Protein AF-0000000074503078 (afdb_homodimer)

Radius of gyration: 19.52 Å; Cα contacts (8 Å, |Δi|>4): 270; chains: 2; bounding box: 36×60×48 Å

InterPro domains:
  IPR002347 Short-chain dehydrogenase/reductase SDR [PF13561] (37-86)
  IPR036291 NAD(P)-binding domain superfamily [SSF51735] (2-89)

Sequence (182 aa):
QALDTYGAIDILVSNAAVNPVLGGTLEAEEEVWDKLWEDEERRQAVMSSMGIDRLGTPSDVASVVTFLCSPAASYVVGETVVVAGGAPSRLQALDTYGAIDILVSNAAVNPVLGGTLEAEEEVWDKLWEDEERRQAVMSSMGIDRLGTPSDVASVVTFLCSPAASYVVGETVVVAGGAPSRL

Solvent-accessible surface area (backbone atoms only — not comparable to full-atom values): 9639 Å² total; per-residue (Å²): 118,66,66,63,47,49,50,46,44,51,51,10,62,41,26,42,69,45,26,49,72,43,69,45,68,45,60,58,73,59,65,67,51,48,66,48,50,73,38,59,69,56,34,51,50,52,31,54,72,49,44,25,90,58,75,34,48,72,63,47,49,48,40,48,51,52,46,39,35,32,79,56,24,65,37,41,35,67,39,70,47,56,36,27,32,39,25,83,62,90,120,115,66,66,62,48,49,52,45,45,51,50,13,61,41,26,42,69,45,26,48,72,44,70,46,67,46,59,57,71,60,66,66,51,46,65,47,52,72,37,60,66,57,32,51,50,52,31,55,72,49,43,24,88,58,74,35,46,73,63,47,49,48,41,47,51,52,44,37,34,31,80,58,25,66,37,42,35,66,39,71,46,56,38,27,33,39,25,83,64,88,121

Structure (mmCIF, N/CA/C/O backbone):
data_AF-0000000074503078-model_v1
#
loop_
_entity.id
_entity.type
_entity.pdbx_description
1 polymer 'SDR family oxidoreductase'
#
loop_
_atom_site.group_PDB
_atom_site.id
_atom_site.type_symbol
_atom_site.label_atom_id
_atom_site.label_alt_id
_atom_site.label_comp_id
_atom_site.label_asym_id
_atom_site.label_entity_id
_atom_site.label_seq_id
_atom_site.pdbx_PDB_ins_code
_atom_site.Cartn_x
_atom_site.Cartn_y
_atom_site.Cartn_z
_atom_site.occupancy
_atom_site.B_iso_or_equiv
_atom_site.auth_seq_id
_atom_site.auth_comp_id
_atom_site.auth_asym_id
_atom_site.auth_atom_id
_atom_site.pdbx_PDB_model_num
ATOM 1 N N . GLN A 1 1 ? -19.344 -20.641 -4.723 1 29.11 1 GLN A N 1
ATOM 2 C CA . GLN A 1 1 ? -19.5 -19.219 -4.406 1 29.11 1 GLN A CA 1
ATOM 3 C C . GLN A 1 1 ? -18.984 -18.906 -3.006 1 29.11 1 GLN A C 1
ATOM 5 O O . GLN A 1 1 ? -18.406 -17.844 -2.773 1 29.11 1 GLN A O 1
ATOM 10 N N . ALA A 1 2 ? -19.359 -19.625 -2.098 1 37.34 2 ALA A N 1
ATOM 11 C CA . ALA A 1 2 ? -19.094 -19.531 -0.665 1 37.34 2 ALA A CA 1
ATOM 12 C C . ALA A 1 2 ? -17.625 -19.781 -0.358 1 37.34 2 ALA A C 1
ATOM 14 O O . ALA A 1 2 ? -17.047 -19.156 0.531 1 37.34 2 ALA A O 1
ATOM 15 N N . LEU A 1 3 ? -17.094 -20.906 -0.843 1 37.84 3 LEU A N 1
ATOM 16 C CA . LEU A 1 3 ? -15.734 -21.359 -0.612 1 37.84 3 LEU A CA 1
ATOM 17 C C . LEU A 1 3 ? -14.719 -20.344 -1.124 1 37.84 3 LEU A C 1
ATOM 19 O O . LEU A 1 3 ? -13.68 -20.141 -0.503 1 37.84 3 LEU A O 1
ATOM 23 N N . ASP A 1 4 ? -15 -19.75 -2.258 1 38.06 4 ASP A N 1
ATOM 24 C CA . ASP A 1 4 ? -14.211 -18.734 -2.926 1 38.06 4 ASP A CA 1
ATOM 25 C C . ASP A 1 4 ? -14.125 -17.469 -2.074 1 38.06 4 ASP A C 1
ATOM 27 O O . ASP A 1 4 ? -13.094 -16.797 -2.055 1 38.06 4 ASP A O 1
ATOM 31 N N . THR A 1 5 ? -15.125 -17.266 -1.338 1 41.53 5 THR A N 1
ATOM 32 C CA . THR A 1 5 ? -15.211 -16.156 -0.407 1 41.53 5 THR A CA 1
ATOM 33 C C . THR A 1 5 ? -14.32 -16.391 0.811 1 41.53 5 THR A C 1
ATOM 35 O O . THR A 1 5 ? -13.625 -15.477 1.271 1 41.53 5 THR A O 1
ATOM 38 N N . TYR A 1 6 ? -14.484 -17.609 1.396 1 41.62 6 TYR A N 1
ATOM 39 C CA . TYR A 1 6 ? -13.68 -17.938 2.572 1 41.62 6 TYR A CA 1
ATOM 40 C C . TYR A 1 6 ? -12.195 -17.906 2.25 1 41.62 6 TYR A C 1
ATOM 42 O O . TYR A 1 6 ? -11.391 -17.438 3.059 1 41.62 6 TYR A O 1
ATOM 50 N N . GLY A 1 7 ? -11.805 -18.469 1.226 1 41.16 7 GLY A N 1
ATOM 51 C CA . GLY A 1 7 ? -10.414 -18.453 0.79 1 41.16 7 GLY A CA 1
ATOM 52 C C . GLY A 1 7 ? -9.898 -17.047 0.529 1 41.16 7 GLY A C 1
ATOM 53 O O . GLY A 1 7 ? -8.742 -16.75 0.838 1 41.16 7 GLY A O 1
ATOM 54 N N . ALA A 1 8 ? -10.719 -16.406 -0.099 1 42.19 8 ALA A N 1
ATOM 55 C CA . ALA A 1 8 ? -10.414 -14.984 -0.3 1 42.19 8 ALA A CA 1
ATOM 56 C C . ALA A 1 8 ? -10.242 -14.266 1.035 1 42.19 8 ALA A C 1
ATOM 58 O O . ALA A 1 8 ? -9.312 -13.469 1.202 1 42.19 8 ALA A O 1
ATOM 59 N N . ILE A 1 9 ? -11.195 -14.461 1.934 1 43.69 9 ILE A N 1
ATOM 60 C CA . ILE A 1 9 ? -11.109 -13.836 3.248 1 43.69 9 ILE A CA 1
ATOM 61 C C . ILE A 1 9 ? -9.836 -14.297 3.953 1 43.69 9 ILE A C 1
ATOM 63 O O . ILE A 1 9 ? -9.141 -13.492 4.59 1 43.69 9 ILE A O 1
ATOM 67 N N . ASP A 1 10 ? -9.641 -15.641 3.918 1 44.38 10 ASP A N 1
ATOM 68 C CA . ASP A 1 10 ? -8.445 -16.156 4.57 1 44.38 10 ASP A CA 1
ATOM 69 C C . ASP A 1 10 ? -7.184 -15.57 3.957 1 44.38 10 ASP A C 1
ATOM 71 O O . ASP A 1 10 ? -6.219 -15.273 4.668 1 44.38 10 ASP A O 1
ATOM 75 N N . ILE A 1 11 ? -7.211 -15.508 2.67 1 45.81 11 ILE A N 1
ATOM 76 C CA . ILE A 1 11 ? -6.07 -14.93 1.966 1 45.81 11 ILE A CA 1
ATOM 77 C C . ILE A 1 11 ? -5.949 -13.445 2.316 1 45.81 11 ILE A C 1
ATOM 79 O O . ILE A 1 11 ? -4.84 -12.93 2.469 1 45.81 11 ILE A O 1
ATOM 83 N N . LEU A 1 12 ? -7.215 -12.719 2.49 1 49.5 12 LEU A N 1
ATOM 84 C CA . LEU A 1 12 ? -7.246 -11.312 2.869 1 49.5 12 LEU A CA 1
ATOM 85 C C . LEU A 1 12 ? -6.695 -11.117 4.277 1 49.5 12 LEU A C 1
ATOM 87 O O . LEU A 1 12 ? -5.93 -10.188 4.527 1 49.5 12 LEU A O 1
ATOM 91 N N . VAL A 1 13 ? -7.375 -11.891 5.27 1 54.5 13 VAL A N 1
ATOM 92 C CA . VAL A 1 13 ? -6.895 -11.82 6.648 1 54.5 13 VAL A CA 1
ATOM 93 C C . VAL A 1 13 ? -5.402 -12.133 6.688 1 54.5 13 VAL A C 1
ATOM 95 O O . VAL A 1 13 ? -4.645 -11.469 7.402 1 54.5 13 VAL A O 1
ATOM 98 N N . SER A 1 14 ? -5.059 -12.898 5.648 1 61.88 14 SER A N 1
ATOM 99 C CA . SER A 1 14 ? -3.668 -13.336 5.586 1 61.88 14 SER A CA 1
ATOM 100 C C . SER A 1 14 ? -2.775 -12.266 4.973 1 61.88 14 SER A C 1
ATOM 102 O O . SER A 1 14 ? -1.641 -12.07 5.41 1 61.88 14 SER A O 1
ATOM 104 N N . ASN A 1 15 ? -3.43 -11.508 4.07 1 69.5 15 ASN A N 1
ATOM 105 C CA . ASN A 1 15 ? -2.572 -10.5 3.463 1 69.5 15 ASN A CA 1
ATOM 106 C C . ASN A 1 15 ? -2.213 -9.398 4.453 1 69.5 15 ASN A C 1
ATOM 108 O O . ASN A 1 15 ? -1.064 -8.953 4.504 1 69.5 15 ASN A O 1
ATOM 112 N N . ALA A 1 16 ? -3.211 -9.117 5.316 1 69.62 16 ALA A N 1
ATOM 113 C CA . ALA A 1 16 ? -2.93 -8.117 6.348 1 69.62 16 ALA A CA 1
ATOM 114 C C . ALA A 1 16 ? -1.887 -8.633 7.34 1 69.62 16 ALA A C 1
ATOM 116 O O . ALA A 1 16 ? -1.116 -7.855 7.902 1 69.62 16 ALA A O 1
ATOM 117 N N . ALA A 1 17 ? -1.924 -9.945 7.52 1 70.12 17 ALA A N 1
ATOM 118 C CA . ALA A 1 17 ? -0.946 -10.523 8.438 1 70.12 17 ALA A CA 1
ATOM 119 C C . ALA A 1 17 ? 0.458 -10.484 7.84 1 70.12 17 ALA A C 1
ATOM 121 O O . ALA A 1 17 ? 1.445 -10.367 8.57 1 70.12 17 ALA A O 1
ATOM 122 N N . VAL A 1 18 ? 0.519 -10.461 6.531 1 83.62 18 VAL A N 1
ATOM 123 C CA . VAL A 1 18 ? 1.84 -10.539 5.914 1 83.62 18 VAL A CA 1
ATOM 124 C C . VAL A 1 18 ? 2.262 -9.148 5.434 1 83.62 18 VAL A C 1
ATOM 126 O O . VAL A 1 18 ? 3.408 -8.953 5.023 1 83.62 18 VAL A O 1
ATOM 129 N N . ASN A 1 19 ? 1.371 -8.219 5.441 1 89.88 19 ASN A N 1
ATOM 130 C CA . ASN A 1 19 ? 1.668 -6.836 5.09 1 89.88 19 ASN A CA 1
ATOM 131 C C . ASN A 1 19 ? 1.404 -5.895 6.262 1 89.88 19 ASN A C 1
ATOM 133 O O . ASN A 1 19 ? 0.325 -5.309 6.359 1 89.88 19 ASN A O 1
ATOM 137 N N . PRO A 1 20 ? 2.379 -5.699 7.164 1 86.69 20 PRO A N 1
ATOM 138 C CA . PRO A 1 20 ? 2.168 -4.789 8.297 1 86.69 20 PRO A CA 1
ATOM 139 C C . PRO A 1 20 ? 1.896 -3.354 7.852 1 86.69 20 PRO A C 1
ATOM 141 O O . PRO A 1 20 ? 2.475 -2.887 6.867 1 86.69 20 PRO A O 1
ATOM 144 N N . VAL A 1 21 ? 0.938 -2.729 8.508 1 88.56 21 VAL A N 1
ATOM 145 C CA . VAL A 1 21 ? 0.636 -1.314 8.305 1 88.56 21 VAL A CA 1
ATOM 146 C C . VAL A 1 21 ? 1.074 -0.515 9.531 1 88.56 21 VAL A C 1
ATOM 148 O O . VAL A 1 21 ? 0.662 -0.812 10.656 1 88.56 21 VAL A O 1
ATOM 151 N N . LEU A 1 22 ? 1.941 0.425 9.312 1 85.5 22 LEU A N 1
ATOM 152 C CA . LEU A 1 22 ? 2.412 1.284 10.391 1 85.5 22 LEU A CA 1
ATOM 153 C C . LEU A 1 22 ? 1.727 2.646 10.344 1 85.5 22 LEU A C 1
ATOM 155 O O . LEU A 1 22 ? 1.754 3.322 9.312 1 85.5 22 LEU A O 1
ATOM 159 N N . GLY A 1 23 ? 1.119 2.947 11.359 1 86.62 23 GLY A N 1
ATOM 160 C CA . GLY A 1 23 ? 0.495 4.254 11.484 1 86.62 23 GLY A CA 1
ATOM 161 C C . GLY A 1 23 ? 1.43 5.309 12.047 1 86.62 23 GLY A C 1
ATOM 162 O O . GLY A 1 23 ? 2.266 5.016 12.898 1 86.62 23 GLY A O 1
ATOM 163 N N . GLY A 1 24 ? 1.47 6.406 11.43 1 77.44 24 GLY A N 1
ATOM 164 C CA . GLY A 1 24 ? 2.242 7.523 11.953 1 77.44 24 GLY A CA 1
ATOM 165 C C . GLY A 1 24 ? 1.481 8.359 12.961 1 77.44 24 GLY A C 1
ATOM 166 O O . GLY A 1 24 ? 0.828 7.812 13.859 1 77.44 24 GLY A O 1
ATOM 167 N N . THR A 1 25 ? 1.753 9.766 12.859 1 68.56 25 THR A N 1
ATOM 168 C CA . THR A 1 25 ? 1.136 10.719 13.781 1 68.56 25 THR A CA 1
ATOM 169 C C . THR A 1 25 ? -0.374 10.773 13.562 1 68.56 25 THR A C 1
ATOM 171 O O . THR A 1 25 ? -0.839 11.297 12.547 1 68.56 25 THR A O 1
ATOM 174 N N . LEU A 1 26 ? -0.985 9.984 14.312 1 69.31 26 LEU A N 1
ATOM 175 C CA . LEU A 1 26 ? -2.441 9.977 14.234 1 69.31 26 LEU A CA 1
ATOM 176 C C . LEU A 1 26 ? -3.045 10.938 15.25 1 69.31 26 LEU A C 1
ATOM 178 O O . LEU A 1 26 ? -2.443 11.203 16.297 1 69.31 26 LEU A O 1
ATOM 182 N N . GLU A 1 27 ? -4.023 11.664 14.734 1 64.56 27 GLU A N 1
ATOM 183 C CA . GLU A 1 27 ? -4.742 12.539 15.656 1 64.56 27 GLU A CA 1
ATOM 184 C C . GLU A 1 27 ? -4.98 11.852 17 1 64.56 27 GLU A C 1
ATOM 186 O O . GLU A 1 27 ? -5.645 10.812 17.062 1 64.56 27 GLU A O 1
ATOM 191 N N . ALA A 1 28 ? -3.953 11.422 17.562 1 55.75 28 ALA A N 1
ATOM 192 C CA . ALA A 1 28 ? -4.379 11.047 18.906 1 55.75 28 ALA A CA 1
ATOM 193 C C . ALA A 1 28 ? -5.379 12.047 19.469 1 55.75 28 ALA A C 1
ATOM 195 O O . ALA A 1 28 ? -5.699 13.047 18.828 1 55.75 28 ALA A O 1
ATOM 196 N N . GLU A 1 29 ? -5.211 12.266 21.078 1 48.53 29 GLU A N 1
ATOM 197 C CA . GLU A 1 29 ? -6.117 12.969 21.969 1 48.53 29 GLU A CA 1
ATOM 198 C C . GLU A 1 29 ? -6.219 14.445 21.625 1 48.53 29 GLU A C 1
ATOM 200 O O . GLU A 1 29 ? -5.207 15.156 21.594 1 48.53 29 GLU A O 1
ATOM 205 N N . GLU A 1 30 ? -7.113 14.82 20.734 1 51.34 30 GLU A N 1
ATOM 206 C CA . GLU A 1 30 ? -7.637 16.141 20.438 1 51.34 30 GLU A CA 1
ATOM 207 C C . GLU A 1 30 ? -7.164 17.172 21.469 1 51.34 30 GLU A C 1
ATOM 209 O O . GLU A 1 30 ? -6.867 18.312 21.125 1 51.34 30 GLU A O 1
ATOM 214 N N . GLU A 1 31 ? -7.094 16.672 22.562 1 54.59 31 GLU A N 1
ATOM 215 C CA . GLU A 1 31 ? -6.949 17.656 23.625 1 54.59 31 GLU A CA 1
ATOM 216 C C . GLU A 1 31 ? -5.586 18.344 23.562 1 54.59 31 GLU A C 1
ATOM 218 O O . GLU A 1 31 ? -5.477 19.547 23.781 1 54.59 31 GLU A O 1
ATOM 223 N N . VAL A 1 32 ? -4.66 17.609 23.375 1 52.72 32 VAL A N 1
ATOM 224 C CA . VAL A 1 32 ? -3.34 18.219 23.484 1 52.72 32 VAL A CA 1
ATOM 225 C C . VAL A 1 32 ? -3.092 19.125 22.281 1 52.72 32 VAL A C 1
ATOM 227 O O . VAL A 1 32 ? -2.523 20.219 22.422 1 52.72 32 VAL A O 1
ATOM 230 N N . TRP A 1 33 ? -3.555 18.75 21.141 1 57.06 33 TRP A N 1
ATOM 231 C CA . TRP A 1 33 ? -3.344 19.5 19.906 1 57.06 33 TRP A CA 1
ATOM 232 C C . TRP A 1 33 ? -4.215 20.75 19.891 1 57.06 33 TRP A C 1
ATOM 234 O O . TRP A 1 33 ? -3.857 21.75 19.25 1 57.06 33 TRP A O 1
ATOM 244 N N . ASP A 1 34 ? -5.219 20.625 20.641 1 57.66 34 ASP A N 1
ATOM 245 C CA . ASP A 1 34 ? -6.121 21.766 20.75 1 57.66 34 ASP A CA 1
ATOM 246 C C . ASP A 1 34 ? -5.355 23.031 21.141 1 57.66 34 ASP A C 1
ATOM 248 O O . ASP A 1 34 ? -5.625 24.109 20.609 1 57.66 34 ASP A O 1
ATOM 252 N N . LYS A 1 35 ? -4.559 22.922 22.109 1 58.97 35 LYS A N 1
ATOM 253 C CA . LYS A 1 35 ? -3.842 24.125 22.531 1 58.97 35 LYS A CA 1
ATOM 254 C C . LYS A 1 35 ? -2.893 24.594 21.438 1 58.97 35 LYS A C 1
ATOM 256 O O . LYS A 1 35 ? -2.752 25.812 21.203 1 58.97 35 LYS A O 1
ATOM 261 N N . LEU A 1 36 ? -2.27 23.672 20.812 1 59.06 36 LEU A N 1
ATOM 262 C CA . LEU A 1 36 ? -1.318 24.016 19.75 1 59.06 36 LEU A CA 1
ATOM 263 C C . LEU A 1 36 ? -2.033 24.609 18.547 1 59.06 36 LEU A C 1
ATOM 265 O O . LEU A 1 36 ? -1.464 25.422 17.828 1 5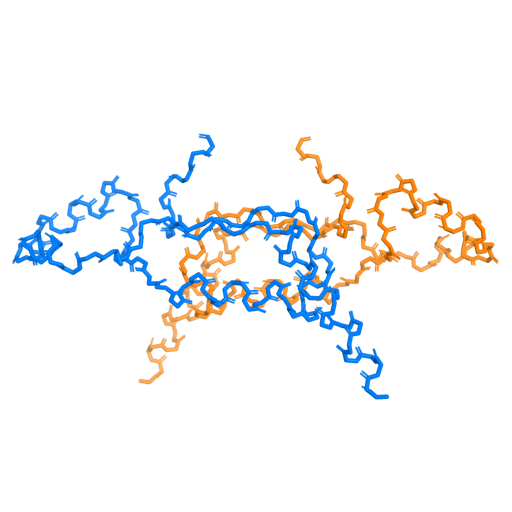9.06 36 LEU A O 1
ATOM 269 N N . TRP A 1 37 ? -3.389 24.188 18.531 1 60.94 37 TRP A N 1
ATOM 270 C CA . TRP A 1 37 ? -4.152 24.516 17.328 1 60.94 37 TRP A CA 1
ATOM 271 C C . TRP A 1 37 ? -4.742 25.922 17.422 1 60.94 37 TRP A C 1
ATOM 273 O O . TRP A 1 37 ? -5.23 26.469 16.422 1 60.94 37 TRP A O 1
ATOM 283 N N . GLU A 1 38 ? -4.73 26.406 18.656 1 66.88 38 GLU A N 1
ATOM 284 C CA . GLU A 1 38 ? -5.312 27.734 18.75 1 66.88 38 GLU A CA 1
ATOM 285 C C . GLU A 1 38 ? -4.48 28.766 17.984 1 66.88 38 GLU A C 1
ATOM 287 O O . GLU A 1 38 ? -5.02 29.734 17.438 1 66.88 38 GLU A O 1
ATOM 292 N N . ASP A 1 39 ? -3.232 28.406 17.844 1 77.5 39 ASP A N 1
ATOM 293 C CA . ASP A 1 39 ? -2.373 29.281 17.062 1 77.5 39 ASP A CA 1
ATOM 294 C C . ASP A 1 39 ? -2.031 28.672 15.711 1 77.5 39 ASP A C 1
ATOM 296 O O . ASP A 1 39 ? -1.204 27.75 15.633 1 77.5 39 ASP A O 1
ATOM 300 N N . GLU A 1 40 ? -2.713 29.125 14.648 1 78.94 40 GLU A N 1
ATOM 301 C CA . GLU A 1 40 ? -2.562 28.578 13.297 1 78.94 40 GLU A CA 1
ATOM 302 C C . GLU A 1 40 ? -1.1 28.578 12.867 1 78.94 40 GLU A C 1
ATOM 304 O O . GLU A 1 40 ? -0.64 27.625 12.227 1 78.94 40 GLU A O 1
ATOM 309 N N . GLU A 1 41 ? -0.471 29.672 13.164 1 80.38 41 GLU A N 1
ATOM 310 C CA . GLU A 1 41 ? 0.936 29.781 12.789 1 80.38 41 GLU A CA 1
ATOM 311 C C . GLU A 1 41 ? 1.767 28.688 13.445 1 80.38 41 GLU A C 1
ATOM 313 O O . GLU A 1 41 ? 2.631 28.078 12.805 1 80.38 41 GLU A O 1
ATOM 318 N N . ARG A 1 42 ? 1.549 28.562 14.734 1 78.56 42 ARG A N 1
ATOM 319 C CA . ARG A 1 42 ? 2.268 27.531 15.469 1 78.56 42 ARG A CA 1
ATOM 320 C C . ARG A 1 42 ? 1.907 26.141 14.945 1 78.56 42 ARG A C 1
ATOM 322 O O . ARG A 1 42 ? 2.775 25.266 14.828 1 78.56 42 ARG A O 1
ATOM 329 N N . ARG A 1 43 ? 0.675 26.031 14.617 1 80.25 43 ARG A N 1
ATOM 330 C CA . ARG A 1 43 ? 0.204 24.75 14.078 1 80.25 43 ARG A CA 1
ATOM 331 C C . ARG A 1 43 ? 0.918 24.422 12.773 1 80.25 43 ARG A C 1
ATOM 333 O O . ARG A 1 43 ? 1.413 23.297 12.602 1 80.25 43 ARG A O 1
ATOM 340 N N . GLN A 1 44 ? 0.917 25.328 11.93 1 82.19 44 GLN A N 1
ATOM 341 C CA . GLN A 1 44 ? 1.552 25.109 10.641 1 82.19 44 GLN A CA 1
ATOM 342 C C . GLN A 1 44 ? 3.039 24.812 10.797 1 82.19 44 GLN A C 1
ATOM 344 O O . GLN A 1 44 ? 3.584 23.969 10.086 1 82.19 44 GLN A O 1
ATOM 349 N N . ALA A 1 45 ? 3.607 25.547 11.703 1 83.06 45 ALA A N 1
ATOM 350 C CA . ALA A 1 45 ? 5.035 25.359 11.938 1 83.06 45 ALA A CA 1
ATOM 351 C C . ALA A 1 45 ? 5.316 23.953 12.453 1 83.06 45 ALA A C 1
ATOM 353 O O . ALA A 1 45 ? 6.266 23.297 12.016 1 83.06 45 ALA A O 1
ATOM 354 N N . VAL A 1 46 ? 4.555 23.531 13.367 1 80.88 46 VAL A N 1
ATOM 355 C CA . VAL A 1 46 ? 4.727 22.219 13.969 1 80.88 46 VAL A CA 1
ATOM 356 C C . VAL A 1 46 ? 4.484 21.125 12.922 1 80.88 46 VAL A C 1
ATOM 358 O O . VAL A 1 46 ? 5.273 20.188 12.797 1 80.88 46 VAL A O 1
ATOM 361 N N . MET A 1 47 ? 3.439 21.266 12.195 1 82.5 47 MET A N 1
ATOM 362 C CA . MET A 1 47 ? 3.107 20.297 11.164 1 82.5 47 MET A CA 1
ATOM 363 C C . MET A 1 47 ? 4.203 20.234 10.102 1 82.5 47 MET A C 1
ATOM 365 O O . MET A 1 47 ? 4.566 19.141 9.648 1 82.5 47 MET A O 1
ATOM 369 N N . SER A 1 48 ? 4.641 21.406 9.781 1 84.69 48 SER A N 1
ATOM 370 C CA . SER A 1 48 ? 5.723 21.453 8.797 1 84.69 48 SER A CA 1
ATOM 371 C C . SER A 1 48 ? 6.973 20.75 9.312 1 84.69 48 SER A C 1
ATOM 373 O O . SER A 1 48 ? 7.66 20.062 8.555 1 84.69 48 SER A O 1
ATOM 375 N N . SER A 1 49 ? 7.211 21 10.492 1 84.94 49 SER A N 1
ATOM 376 C CA . SER A 1 49 ? 8.383 20.344 11.078 1 84.94 49 SER A CA 1
ATOM 377 C C . SER A 1 49 ? 8.227 18.828 11.117 1 84.94 49 SER A C 1
ATOM 379 O O . SER A 1 49 ? 9.211 18.094 11.078 1 84.94 49 SER A O 1
ATOM 381 N N . MET A 1 50 ? 7.066 18.359 11.219 1 82.94 50 MET A N 1
ATOM 382 C CA . MET A 1 50 ? 6.789 16.922 11.258 1 82.94 50 MET A CA 1
ATOM 383 C C . MET A 1 50 ? 6.711 16.344 9.852 1 82.94 50 MET A C 1
ATOM 385 O O . MET A 1 50 ? 6.746 15.133 9.672 1 82.94 50 MET A O 1
ATOM 389 N N . GLY A 1 51 ? 6.648 17.141 8.875 1 84.06 51 GLY A N 1
ATOM 390 C CA . GLY A 1 51 ? 6.574 16.688 7.496 1 84.06 51 GLY A CA 1
ATOM 391 C C . GLY A 1 51 ? 5.184 16.234 7.094 1 84.06 51 GLY A C 1
ATOM 392 O O . GLY A 1 51 ? 5.027 15.391 6.207 1 84.06 51 GLY A O 1
ATOM 393 N N . ILE A 1 52 ? 4.211 16.734 7.949 1 83.94 52 ILE A N 1
ATOM 394 C CA . ILE A 1 52 ? 2.854 16.328 7.617 1 83.94 52 ILE A CA 1
ATOM 395 C C . ILE A 1 52 ? 1.999 17.562 7.316 1 83.94 52 ILE A C 1
ATOM 397 O O . ILE A 1 52 ? 2.291 18.656 7.801 1 83.94 52 ILE A O 1
ATOM 401 N N . ASP A 1 53 ? 0.962 17.312 6.445 1 82.62 53 ASP A N 1
ATOM 402 C CA . ASP A 1 53 ? 0.071 18.406 6.09 1 82.62 53 ASP A CA 1
ATOM 403 C C . ASP A 1 53 ? -1.218 18.359 6.91 1 82.62 53 ASP A C 1
ATOM 405 O O . ASP A 1 53 ? -1.971 19.328 6.957 1 82.62 53 ASP A O 1
ATOM 409 N N . ARG A 1 54 ? -1.443 17.344 7.473 1 83.19 54 ARG A N 1
ATOM 410 C CA . ARG A 1 54 ? -2.598 17.141 8.344 1 83.19 54 ARG A CA 1
ATOM 411 C C . ARG A 1 54 ? -2.34 16.031 9.352 1 83.19 54 ARG A C 1
ATOM 413 O O . ARG A 1 54 ? -1.444 15.203 9.156 1 83.19 54 ARG A O 1
ATOM 420 N N . LEU A 1 55 ? -3.117 16.172 10.391 1 81.56 55 LEU A N 1
ATOM 421 C CA . LEU A 1 55 ? -3.066 15.039 11.305 1 81.56 55 LEU A CA 1
ATOM 422 C C . LEU A 1 55 ? -3.777 13.828 10.711 1 81.56 55 LEU A C 1
ATOM 424 O O . LEU A 1 55 ? -4.801 13.977 10.039 1 81.56 55 LEU A O 1
ATOM 428 N N . GLY A 1 56 ? -3.174 12.688 10.914 1 84.19 56 GLY A N 1
ATOM 429 C CA . GLY A 1 56 ? -3.812 11.461 10.469 1 84.19 56 GLY A CA 1
ATOM 430 C C . GLY A 1 56 ? -5.008 11.07 11.32 1 84.19 5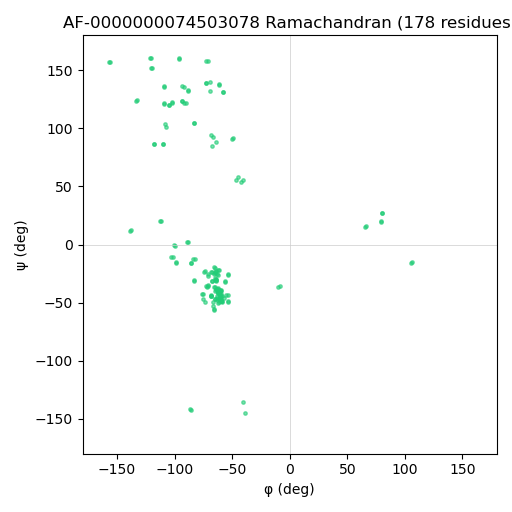6 GLY A C 1
ATOM 431 O O . GLY A 1 56 ? -5.168 11.562 12.438 1 84.19 56 GLY A O 1
ATOM 432 N N . THR A 1 57 ? -5.891 10.281 10.766 1 87.62 57 THR A N 1
ATOM 433 C CA . THR A 1 57 ? -7.051 9.742 11.469 1 87.62 57 THR A CA 1
ATOM 434 C C . THR A 1 57 ? -7.027 8.211 11.453 1 87.62 57 THR A C 1
ATOM 436 O O . THR A 1 57 ? -6.301 7.605 10.656 1 87.62 57 THR A O 1
ATOM 439 N N . PRO A 1 58 ? -7.793 7.637 12.398 1 88 58 PRO A N 1
ATOM 440 C CA . PRO A 1 58 ? -7.902 6.176 12.344 1 88 58 PRO A CA 1
ATOM 441 C C . PRO A 1 58 ? -8.414 5.672 11 1 88 58 PRO A C 1
ATOM 443 O O . PRO A 1 58 ? -8.039 4.578 10.562 1 88 58 PRO A O 1
ATOM 446 N N . SER A 1 59 ? -9.234 6.426 10.367 1 91.25 59 SER A N 1
ATOM 447 C CA . SER A 1 59 ? -9.766 6.059 9.062 1 91.25 59 SER A CA 1
ATOM 448 C C . SER A 1 59 ? -8.656 5.988 8.016 1 91.25 59 SER A C 1
ATOM 450 O O . SER A 1 59 ? -8.727 5.188 7.078 1 91.25 59 SER A O 1
ATOM 452 N N . ASP A 1 60 ? -7.637 6.785 8.156 1 90 60 ASP A N 1
ATOM 453 C CA . ASP A 1 60 ? -6.508 6.742 7.238 1 90 60 ASP A CA 1
ATOM 454 C C . ASP A 1 60 ? -5.824 5.375 7.27 1 90 60 ASP A C 1
ATOM 456 O O . ASP A 1 60 ? -5.477 4.824 6.223 1 90 60 ASP A O 1
ATOM 460 N N . VAL A 1 61 ? -5.707 4.852 8.43 1 90 61 VAL A N 1
ATOM 461 C CA . VAL A 1 61 ? -5.078 3.545 8.594 1 90 61 VAL A CA 1
ATOM 462 C C . VAL A 1 61 ? -6.047 2.449 8.148 1 90 61 VAL A C 1
ATOM 464 O O . VAL A 1 61 ? -5.656 1.523 7.434 1 90 61 VAL A O 1
ATOM 467 N N . ALA A 1 62 ? -7.254 2.648 8.562 1 92.31 62 ALA A N 1
ATOM 468 C CA . ALA A 1 62 ? -8.266 1.633 8.281 1 92.31 62 ALA A CA 1
ATOM 469 C C . ALA A 1 62 ? -8.438 1.433 6.781 1 92.31 62 ALA A C 1
ATOM 471 O O . ALA A 1 62 ? -8.648 0.309 6.316 1 92.31 62 ALA A O 1
ATOM 472 N N . SER A 1 63 ? -8.414 2.461 5.996 1 93.94 63 SER A N 1
ATOM 473 C CA . SER A 1 63 ? -8.594 2.357 4.551 1 93.94 63 SER A CA 1
ATOM 474 C C . SER A 1 63 ? -7.465 1.548 3.914 1 93.94 63 SER A C 1
ATOM 476 O O . SER A 1 63 ? -7.699 0.772 2.984 1 93.94 63 SER A O 1
ATOM 478 N N . VAL A 1 64 ? -6.262 1.708 4.379 1 92.12 64 VAL A N 1
ATOM 479 C CA . VAL A 1 64 ? -5.121 0.969 3.854 1 92.12 64 VAL A CA 1
ATOM 480 C C . VAL A 1 64 ? -5.254 -0.51 4.211 1 92.12 64 VAL A C 1
ATOM 482 O O . VAL A 1 64 ? -5.055 -1.381 3.361 1 92.12 64 VAL A O 1
ATOM 485 N N . VAL A 1 65 ? -5.633 -0.746 5.469 1 91.12 65 VAL A N 1
ATOM 486 C CA . VAL A 1 65 ? -5.82 -2.123 5.914 1 91.12 65 VAL A CA 1
ATOM 487 C C . VAL A 1 65 ? -6.902 -2.795 5.074 1 91.12 65 VAL A C 1
ATOM 489 O O . VAL A 1 65 ? -6.738 -3.934 4.629 1 91.12 65 VAL A O 1
ATOM 492 N N . THR A 1 66 ? -8.016 -2.064 4.902 1 93.12 66 THR A N 1
ATOM 493 C CA . THR A 1 66 ? -9.117 -2.586 4.105 1 93.12 66 THR A CA 1
ATOM 494 C C . THR A 1 66 ? -8.656 -2.928 2.691 1 93.12 66 THR A C 1
ATOM 496 O O . THR A 1 66 ? -9 -3.984 2.158 1 93.12 66 THR A O 1
ATOM 499 N N . PHE A 1 67 ? -7.914 -2.064 2.072 1 92.5 67 PHE A N 1
ATOM 500 C CA . PHE A 1 67 ? -7.387 -2.309 0.735 1 92.5 67 PHE A CA 1
ATOM 501 C C . PHE A 1 67 ? -6.508 -3.555 0.72 1 92.5 67 PHE A C 1
ATOM 503 O O . PHE A 1 67 ? -6.66 -4.418 -0.147 1 92.5 67 PHE A O 1
ATOM 510 N N . LEU A 1 68 ? -5.539 -3.691 1.688 1 92.06 68 LEU A N 1
ATOM 511 C CA . LEU A 1 68 ? -4.602 -4.805 1.731 1 92.06 68 LEU A CA 1
ATOM 512 C C . LEU A 1 68 ? -5.336 -6.129 1.921 1 92.06 68 LEU A C 1
ATOM 514 O O . LEU A 1 68 ? -4.848 -7.18 1.5 1 92.06 68 LEU A O 1
ATOM 518 N N . CYS A 1 69 ? -6.539 -6.078 2.539 1 89.94 69 CYS A N 1
ATOM 519 C CA . CYS A 1 69 ? -7.324 -7.285 2.773 1 89.94 69 CYS A CA 1
ATOM 520 C C . CYS A 1 69 ? -8.234 -7.582 1.589 1 89.94 69 CYS A C 1
ATOM 522 O O . CYS A 1 69 ? -8.984 -8.562 1.608 1 89.94 69 CYS A O 1
ATOM 524 N N . SER A 1 70 ? -8.219 -6.863 0.562 1 90.38 70 SER A N 1
ATOM 525 C CA . SER A 1 70 ? -9.055 -7.047 -0.62 1 90.38 70 SER A CA 1
ATOM 526 C C . SER A 1 70 ? -8.32 -7.832 -1.701 1 90.38 70 SER A C 1
ATOM 528 O O . SER A 1 70 ? -7.09 -7.875 -1.713 1 90.38 70 SER A O 1
ATOM 530 N N . PRO A 1 71 ? -9.102 -8.406 -2.65 1 90.12 71 PRO A N 1
ATOM 531 C CA . PRO A 1 71 ? -8.461 -9.102 -3.77 1 90.12 71 PRO A CA 1
ATOM 532 C C . PRO A 1 71 ? -7.605 -8.18 -4.633 1 90.12 71 PRO A C 1
ATOM 534 O O . PRO A 1 71 ? -6.695 -8.641 -5.328 1 90.12 71 PRO A O 1
ATOM 537 N N . ALA A 1 72 ? -7.895 -6.879 -4.566 1 91.88 72 ALA A N 1
ATOM 538 C CA . ALA A 1 72 ? -7.168 -5.895 -5.363 1 91.88 72 ALA A CA 1
ATOM 539 C C . ALA A 1 72 ? -5.707 -5.812 -4.941 1 91.88 72 ALA A C 1
ATOM 541 O O . ALA A 1 72 ? -4.859 -5.344 -5.703 1 91.88 72 ALA A O 1
ATOM 542 N N . ALA A 1 73 ? -5.41 -6.281 -3.732 1 93.06 73 ALA A N 1
ATOM 543 C CA . ALA A 1 73 ? -4.039 -6.211 -3.223 1 93.06 73 ALA A CA 1
ATOM 544 C C . ALA A 1 73 ? -3.438 -7.605 -3.088 1 93.06 73 ALA A C 1
ATOM 546 O O . ALA A 1 73 ? -2.477 -7.805 -2.34 1 93.06 73 ALA A O 1
ATOM 547 N N . SER A 1 74 ? -3.957 -8.625 -3.768 1 89.5 74 SER A N 1
ATOM 548 C CA . SER A 1 74 ? -3.582 -10.023 -3.58 1 89.5 74 SER A CA 1
ATOM 549 C C . SER A 1 74 ? -2.123 -10.258 -3.957 1 89.5 74 SER A C 1
ATOM 551 O O . SER A 1 74 ? -1.5 -11.211 -3.482 1 89.5 74 SER A O 1
ATOM 553 N N . TYR A 1 75 ? -1.557 -9.398 -4.797 1 88.88 75 TYR A N 1
ATOM 554 C CA . TYR A 1 75 ? -0.181 -9.617 -5.227 1 88.88 75 TYR A CA 1
ATOM 555 C C . TYR A 1 75 ? 0.785 -8.742 -4.441 1 88.88 75 TYR A C 1
ATOM 557 O O . TYR A 1 75 ? 1.978 -8.688 -4.75 1 88.88 75 TYR A O 1
ATOM 565 N N . VAL A 1 76 ? 0.245 -7.938 -3.547 1 90.75 76 VAL A N 1
ATOM 566 C CA . VAL A 1 76 ? 1.07 -7.27 -2.547 1 90.75 76 VAL A CA 1
ATOM 567 C C . VAL A 1 76 ? 1.325 -8.211 -1.372 1 90.75 76 VAL A C 1
ATOM 569 O O . VAL A 1 76 ? 0.432 -8.453 -0.556 1 90.75 76 VAL A O 1
ATOM 572 N N . VAL A 1 77 ? 2.51 -8.734 -1.304 1 88.12 77 VAL A N 1
ATOM 573 C CA . VAL A 1 77 ? 2.812 -9.734 -0.281 1 88.12 77 VAL A CA 1
ATOM 574 C C . VAL A 1 77 ? 4.145 -9.398 0.387 1 88.12 77 VAL A C 1
ATOM 576 O O . VAL A 1 77 ? 5.16 -9.227 -0.291 1 88.12 77 VAL A O 1
ATOM 579 N N . GLY A 1 78 ? 4.059 -9.266 1.701 1 86.25 78 GLY A N 1
ATOM 580 C CA . GLY A 1 78 ? 5.281 -9.055 2.463 1 86.25 78 GLY A CA 1
ATOM 581 C C . GLY A 1 78 ? 5.766 -7.617 2.439 1 86.25 78 GLY A C 1
ATOM 582 O O . GLY A 1 78 ? 6.969 -7.363 2.461 1 86.25 78 GLY A O 1
ATOM 583 N N . GLU A 1 79 ? 4.883 -6.719 2.268 1 84.44 79 GLU A N 1
ATOM 584 C CA . GLU A 1 79 ? 5.23 -5.305 2.205 1 84.44 79 GLU A CA 1
ATOM 585 C C . GLU A 1 79 ? 4.754 -4.562 3.451 1 84.44 79 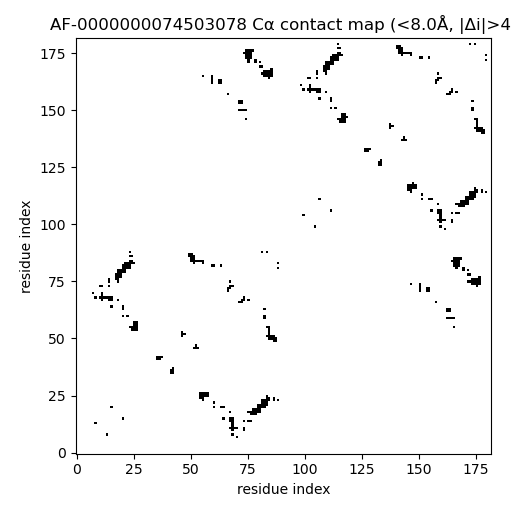GLU A C 1
ATOM 587 O O . GLU A 1 79 ? 3.656 -4.816 3.949 1 84.44 79 GLU A O 1
ATOM 592 N N . THR A 1 80 ? 5.656 -3.695 4.012 1 85.31 80 THR A N 1
ATOM 593 C CA . THR A 1 80 ? 5.23 -2.779 5.062 1 85.31 80 THR A CA 1
ATOM 594 C C . THR A 1 80 ? 4.754 -1.457 4.465 1 85.31 80 THR A C 1
ATOM 596 O O . THR A 1 80 ? 5.48 -0.82 3.699 1 85.31 80 THR A O 1
ATOM 599 N N . VAL A 1 81 ? 3.527 -1.142 4.762 1 88.88 81 VAL A N 1
ATOM 600 C CA . VAL A 1 81 ? 2.984 0.121 4.27 1 88.88 81 VAL A CA 1
ATOM 601 C C . VAL A 1 81 ? 2.906 1.13 5.414 1 88.88 81 VAL A C 1
ATOM 603 O O . VAL A 1 81 ? 2.227 0.89 6.414 1 88.88 81 VAL A O 1
ATOM 606 N N . VAL A 1 82 ? 3.58 2.234 5.289 1 87.62 82 VAL A N 1
ATOM 607 C CA . VAL A 1 82 ? 3.59 3.287 6.297 1 87.62 82 VAL A CA 1
ATOM 608 C C . VAL A 1 82 ? 2.518 4.324 5.973 1 87.62 82 VAL A C 1
ATOM 610 O O . VAL A 1 82 ? 2.473 4.848 4.855 1 87.62 82 VAL A O 1
ATOM 613 N N . VAL A 1 83 ? 1.657 4.531 6.926 1 90 83 VAL A N 1
ATOM 614 C CA . VAL A 1 83 ? 0.606 5.539 6.848 1 90 83 VAL A CA 1
ATOM 615 C C . VAL A 1 83 ? 0.907 6.676 7.82 1 90 83 VAL A C 1
ATOM 617 O O . VAL A 1 83 ? 0.442 6.664 8.961 1 90 83 VAL A O 1
ATOM 620 N N . ALA A 1 84 ? 1.736 7.672 7.281 1 87.69 84 ALA A N 1
ATOM 621 C CA . ALA A 1 84 ? 2.258 8.688 8.195 1 87.69 84 ALA A CA 1
ATOM 622 C C . ALA A 1 84 ? 2.205 10.07 7.559 1 87.69 84 ALA A C 1
ATOM 624 O O . ALA A 1 84 ? 2.859 11.008 8.031 1 87.69 84 ALA A O 1
ATOM 625 N N . GLY A 1 85 ? 1.568 10.188 6.535 1 87.5 85 GLY A N 1
ATOM 626 C CA . GLY A 1 85 ? 1.367 11.492 5.918 1 87.5 85 GLY A CA 1
ATOM 627 C C . GLY A 1 85 ? 2.652 12.109 5.406 1 87.5 85 GLY A C 1
ATOM 628 O O . GLY A 1 85 ? 2.725 13.328 5.211 1 87.5 85 GLY A O 1
ATOM 629 N N . GLY A 1 86 ? 3.654 11.344 5.277 1 85.38 86 GLY A N 1
ATOM 630 C CA . GLY A 1 86 ? 4.93 11.875 4.816 1 85.38 86 GLY A CA 1
ATOM 631 C C . GLY A 1 86 ? 5.957 12 5.926 1 85.38 86 GLY A C 1
ATOM 632 O O . GLY A 1 86 ? 7.125 12.297 5.664 1 85.38 86 GLY A O 1
ATOM 633 N N . ALA A 1 87 ? 5.41 11.93 7.145 1 80.88 87 ALA A N 1
ATOM 634 C CA . ALA A 1 87 ? 6.352 11.992 8.258 1 80.88 87 ALA A CA 1
ATOM 635 C C . ALA A 1 87 ? 7.383 10.875 8.164 1 80.88 87 ALA A C 1
ATOM 637 O O . ALA A 1 87 ? 7.074 9.773 7.699 1 80.88 87 ALA A O 1
ATOM 638 N N . PRO A 1 88 ? 8.695 11.289 8.32 1 67.62 88 PRO A N 1
ATOM 639 C CA . PRO A 1 88 ? 9.711 10.234 8.297 1 67.62 88 PRO A CA 1
ATOM 640 C C . PRO A 1 88 ? 9.375 9.07 9.234 1 67.62 88 PRO A C 1
ATOM 642 O O . PRO A 1 88 ? 8.969 9.297 10.375 1 67.62 88 PRO A O 1
ATOM 645 N N . SER A 1 89 ? 8.766 8.18 8.727 1 57.91 89 SER A N 1
ATOM 646 C CA . SER A 1 89 ? 8.672 6.992 9.57 1 57.91 89 SER A CA 1
ATOM 647 C C . SER A 1 89 ? 10.031 6.309 9.703 1 57.91 89 SER A C 1
ATOM 649 O O . SER A 1 89 ? 10.898 6.457 8.844 1 57.91 89 SER A O 1
ATOM 651 N N . ARG A 1 90 ? 10.547 5.73 10.938 1 45.88 90 ARG A N 1
ATOM 652 C CA . ARG A 1 90 ? 11.852 5.199 11.312 1 45.88 90 ARG A CA 1
ATOM 653 C C . ARG A 1 90 ? 12.391 4.258 10.242 1 45.88 90 ARG A C 1
ATOM 655 O O . ARG A 1 90 ? 11.836 3.182 10.016 1 45.88 90 ARG A O 1
ATOM 662 N N . LEU A 1 91 ? 12.555 4.598 8.875 1 35.47 91 LEU A N 1
ATOM 663 C CA . LEU A 1 91 ? 13.789 3.908 8.531 1 35.47 91 LEU A CA 1
ATOM 664 C C . LEU A 1 91 ? 14.883 4.227 9.547 1 35.47 91 LEU A C 1
ATOM 666 O O . LEU A 1 91 ? 14.953 5.34 10.07 1 35.47 91 LEU A O 1
ATOM 670 N N . GLN B 1 1 ? -17.812 21.531 -5.895 1 27.58 1 GLN B N 1
ATOM 671 C CA . GLN B 1 1 ? -17.906 20.125 -6.266 1 27.58 1 GLN B CA 1
ATOM 672 C C . GLN B 1 1 ? -16.781 19.734 -7.215 1 27.58 1 GLN B C 1
ATOM 674 O O . GLN B 1 1 ? -16.219 18.641 -7.09 1 27.58 1 GLN B O 1
ATOM 679 N N . ALA B 1 2 ? -16.625 20.375 -8.234 1 34.62 2 ALA B N 1
ATOM 680 C CA . ALA B 1 2 ? -15.664 20.234 -9.312 1 34.62 2 ALA B CA 1
ATOM 681 C C . ALA B 1 2 ? -14.25 20.547 -8.828 1 34.62 2 ALA B C 1
ATOM 683 O O . ALA B 1 2 ? -13.281 19.922 -9.273 1 34.62 2 ALA B O 1
ATOM 684 N N . LEU B 1 3 ? -14.109 21.641 -8.172 1 35.5 3 LEU B N 1
ATOM 685 C CA . LEU B 1 3 ? -12.82 22.094 -7.656 1 35.5 3 LEU B CA 1
ATOM 686 C C . LEU B 1 3 ? -12.234 21.078 -6.68 1 35.5 3 LEU B C 1
ATOM 688 O O . LEU B 1 3 ? -11.023 20.859 -6.668 1 35.5 3 LEU B O 1
ATOM 692 N N . ASP B 1 4 ? -13.062 20.5 -5.84 1 37.09 4 ASP B N 1
ATOM 693 C CA . ASP B 1 4 ? -12.766 19.469 -4.855 1 37.09 4 ASP B CA 1
ATOM 694 C C . ASP B 1 4 ? -12.336 18.172 -5.531 1 37.09 4 ASP B C 1
ATOM 696 O O . ASP B 1 4 ? -11.477 17.453 -5.016 1 37.09 4 ASP B O 1
ATOM 700 N N . THR B 1 5 ? -12.836 18.016 -6.688 1 40.66 5 THR B N 1
ATOM 701 C CA . THR B 1 5 ? -12.492 16.891 -7.562 1 40.66 5 THR B CA 1
ATOM 702 C C . THR B 1 5 ? -11.109 17.094 -8.172 1 40.66 5 THR B C 1
ATOM 704 O O . THR B 1 5 ? -10.32 16.141 -8.25 1 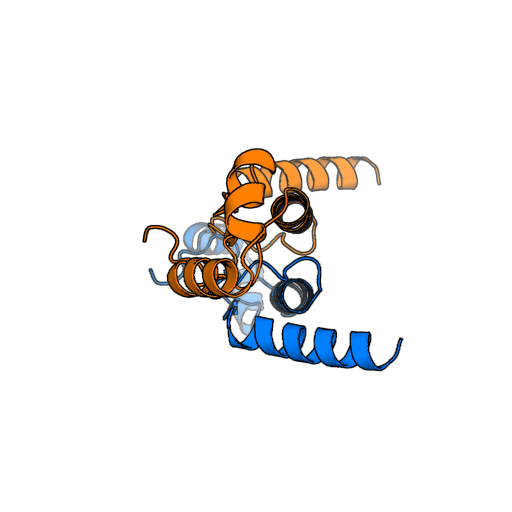40.66 5 THR B O 1
ATOM 707 N N . TYR B 1 6 ? -10.891 18.328 -8.688 1 40.97 6 TYR B N 1
ATOM 708 C CA . TYR B 1 6 ? -9.602 18.625 -9.305 1 40.97 6 TYR B CA 1
ATOM 709 C C . TYR B 1 6 ? -8.477 18.531 -8.281 1 40.97 6 TYR B C 1
ATOM 711 O O . TYR B 1 6 ? -7.387 18.047 -8.586 1 40.97 6 TYR B O 1
ATOM 719 N N . GLY B 1 7 ? -8.617 19.094 -7.18 1 40.62 7 GLY B N 1
ATOM 720 C CA . GLY B 1 7 ? -7.645 19.016 -6.102 1 40.62 7 GLY B CA 1
ATOM 721 C C . GLY B 1 7 ? -7.383 17.594 -5.625 1 40.62 7 GLY B C 1
ATOM 722 O O . GLY B 1 7 ? -6.246 17.25 -5.309 1 40.62 7 GLY B O 1
ATOM 723 N N . ALA B 1 8 ? -8.438 16.984 -5.512 1 41.62 8 ALA B N 1
ATOM 724 C CA . ALA B 1 8 ? -8.344 15.562 -5.207 1 41.62 8 ALA B CA 1
ATOM 725 C C . ALA B 1 8 ? -7.555 14.82 -6.281 1 41.62 8 ALA B C 1
ATOM 727 O O . ALA B 1 8 ? -6.711 13.977 -5.973 1 41.62 8 ALA B O 1
ATOM 728 N N . ILE B 1 9 ? -7.906 15.062 -7.527 1 42.62 9 ILE B N 1
ATOM 729 C CA . ILE B 1 9 ? -7.199 14.422 -8.633 1 42.62 9 ILE B CA 1
ATOM 730 C C . ILE B 1 9 ? -5.723 14.82 -8.602 1 42.62 9 ILE B C 1
ATOM 732 O O . ILE B 1 9 ? -4.848 13.984 -8.82 1 42.62 9 ILE B O 1
ATOM 736 N N . ASP B 1 10 ? -5.516 16.141 -8.422 1 43.78 10 ASP B N 1
ATOM 737 C CA . ASP B 1 10 ? -4.133 16.609 -8.383 1 43.78 10 ASP B CA 1
ATOM 738 C C . ASP B 1 10 ? -3.369 15.953 -7.23 1 43.78 10 ASP B C 1
ATOM 740 O O . ASP B 1 10 ? -2.193 15.617 -7.375 1 43.78 10 ASP B O 1
ATOM 744 N N . ILE B 1 11 ? -4.027 15.891 -6.125 1 45.69 11 ILE B N 1
ATOM 745 C CA . ILE B 1 11 ? -3.426 15.266 -4.953 1 45.69 11 ILE B CA 1
ATOM 746 C C . ILE B 1 11 ? -3.217 13.773 -5.223 1 45.69 11 ILE B C 1
ATOM 748 O O . ILE B 1 11 ? -2.213 13.195 -4.797 1 45.69 11 ILE B O 1
ATOM 752 N N . LEU B 1 12 ? -4.258 13.117 -6.02 1 48.81 12 LEU B N 1
ATOM 753 C CA . LEU B 1 12 ? -4.152 11.711 -6.387 1 48.81 12 LEU B CA 1
ATOM 754 C C . LEU B 1 12 ? -2.982 11.484 -7.34 1 48.81 12 LEU B C 1
ATOM 756 O O . LEU B 1 12 ? -2.246 10.508 -7.199 1 48.81 12 LEU B O 1
ATOM 760 N N . VAL B 1 13 ? -3.033 12.289 -8.508 1 54.19 13 VAL B N 1
ATOM 761 C CA . VAL B 1 13 ? -1.927 12.188 -9.453 1 54.19 13 VAL B CA 1
ATOM 762 C C . VAL B 1 13 ? -0.604 12.414 -8.727 1 54.19 13 VAL B C 1
ATOM 764 O O . VAL B 1 13 ? 0.376 11.711 -8.969 1 54.19 13 VAL B O 1
ATOM 767 N N . SER B 1 14 ? -0.79 13.172 -7.617 1 61.28 14 SER B N 1
ATOM 768 C CA . SER B 1 14 ? 0.396 13.539 -6.848 1 61.28 14 SER B CA 1
ATOM 769 C C . SER B 1 14 ? 0.803 12.422 -5.891 1 61.28 14 SER B C 1
ATOM 771 O O . SER B 1 14 ? 1.992 12.156 -5.707 1 61.28 14 SER B O 1
ATOM 773 N N . ASN B 1 15 ? -0.255 11.711 -5.457 1 69 15 ASN B N 1
ATOM 774 C CA . ASN B 1 15 ? 0.128 10.664 -4.52 1 69 15 ASN B CA 1
ATOM 775 C C . ASN B 1 15 ? 0.881 9.539 -5.219 1 69 15 ASN B C 1
ATOM 777 O O . ASN B 1 15 ? 1.884 9.039 -4.699 1 69 15 ASN B O 1
ATOM 781 N N . ALA B 1 16 ? 0.441 9.289 -6.473 1 68.62 16 ALA B N 1
ATOM 782 C CA . ALA B 1 16 ? 1.149 8.273 -7.238 1 68.62 16 ALA B CA 1
ATOM 783 C C . ALA B 1 16 ? 2.568 8.719 -7.574 1 68.62 16 ALA B C 1
ATOM 785 O O . ALA B 1 16 ? 3.479 7.898 -7.688 1 68.62 16 ALA B O 1
ATOM 786 N N . ALA B 1 17 ? 2.682 10.023 -7.727 1 69.75 17 ALA B N 1
ATOM 787 C CA . ALA B 1 17 ? 4.012 10.539 -8.031 1 69.75 17 ALA B CA 1
ATOM 788 C C . ALA B 1 17 ? 4.934 10.43 -6.816 1 69.75 17 ALA B C 1
ATOM 790 O O . ALA B 1 17 ? 6.145 10.266 -6.961 1 69.75 17 ALA B O 1
ATOM 791 N N . VAL B 1 18 ? 4.348 10.445 -5.648 1 83.12 18 VAL B N 1
ATOM 792 C CA . VAL B 1 18 ? 5.191 10.461 -4.457 1 83.12 18 VAL B CA 1
ATOM 793 C C . VAL B 1 18 ? 5.254 9.07 -3.846 1 83.12 18 VAL B C 1
ATOM 795 O O . VAL B 1 18 ? 6.039 8.82 -2.928 1 83.12 18 VAL B O 1
ATOM 798 N N . ASN B 1 19 ? 4.434 8.188 -4.312 1 89.62 19 ASN B N 1
ATOM 799 C CA . ASN B 1 19 ? 4.449 6.793 -3.873 1 89.62 19 ASN B CA 1
ATOM 800 C C . ASN B 1 19 ? 4.77 5.848 -5.027 1 89.62 19 ASN B C 1
ATOM 802 O O . ASN B 1 19 ? 3.859 5.316 -5.672 1 89.62 19 ASN B O 1
ATOM 806 N N . PRO B 1 20 ? 6.043 5.59 -5.309 1 86.31 20 PRO B N 1
ATOM 807 C CA . PRO B 1 20 ? 6.391 4.68 -6.402 1 86.31 20 PRO B CA 1
ATOM 808 C C . PRO B 1 20 ? 5.859 3.264 -6.18 1 86.31 20 PRO B C 1
ATOM 810 O O . PRO B 1 20 ? 5.836 2.783 -5.043 1 86.31 20 PRO B O 1
ATOM 813 N N . VAL B 1 21 ? 5.332 2.676 -7.242 1 88.38 21 VAL B N 1
ATOM 814 C CA . VAL B 1 21 ? 4.902 1.283 -7.242 1 88.38 21 VAL B CA 1
ATOM 815 C C . VAL B 1 21 ? 5.855 0.447 -8.094 1 88.38 21 VAL B C 1
ATOM 817 O O . VAL B 1 21 ? 6.078 0.751 -9.266 1 88.38 21 VAL B O 1
ATOM 820 N N . LEU B 1 22 ? 6.438 -0.532 -7.477 1 85.31 22 LEU B N 1
ATOM 821 C CA . LEU B 1 22 ? 7.348 -1.427 -8.188 1 85.31 22 LEU B CA 1
ATOM 822 C C . LEU B 1 22 ? 6.664 -2.75 -8.508 1 85.31 22 LEU B C 1
ATOM 824 O O . LEU B 1 22 ? 6.133 -3.416 -7.617 1 85.31 22 LEU B O 1
ATOM 828 N N . GLY B 1 23 ? 6.637 -3.043 -9.695 1 86.25 23 GLY B N 1
ATOM 829 C CA . GLY B 1 23 ? 6.098 -4.316 -10.141 1 86.25 23 GLY B CA 1
ATOM 830 C C . GLY B 1 23 ? 7.133 -5.426 -10.164 1 86.25 23 GLY B C 1
ATOM 831 O O . GLY B 1 23 ? 8.297 -5.188 -10.484 1 86.25 23 GLY B O 1
ATOM 832 N N . GLY B 1 24 ? 6.816 -6.508 -9.656 1 77.38 24 GLY B N 1
ATOM 833 C CA . GLY B 1 24 ? 7.691 -7.668 -9.727 1 77.38 24 GLY B CA 1
ATOM 834 C C . GLY B 1 24 ? 7.5 -8.477 -11 1 77.38 24 GLY B C 1
ATOM 835 O O . GLY B 1 24 ? 7.43 -7.914 -12.094 1 77.38 24 GLY B O 1
ATOM 836 N N . THR B 1 25 ? 7.582 -9.891 -10.789 1 68.31 25 THR B N 1
ATOM 837 C CA . THR B 1 25 ? 7.461 -10.812 -11.914 1 68.31 25 THR B CA 1
ATOM 838 C C . THR B 1 25 ? 6.043 -10.797 -12.477 1 68.31 25 THR B C 1
ATOM 840 O O . THR B 1 25 ? 5.109 -11.281 -11.836 1 68.31 25 THR B O 1
ATOM 843 N N . LEU B 1 26 ? 5.918 -10 -13.453 1 69.5 26 LEU B N 1
ATOM 844 C CA . LEU B 1 26 ? 4.621 -9.914 -14.109 1 69.5 26 LEU B CA 1
ATOM 845 C C . LEU B 1 26 ? 4.555 -10.859 -15.312 1 69.5 26 LEU B C 1
ATOM 847 O O . LEU B 1 26 ? 5.582 -11.172 -15.922 1 69.5 26 LEU B O 1
ATOM 851 N N . GLU B 1 27 ? 3.4 -11.516 -15.367 1 64.81 27 GLU B N 1
ATOM 852 C CA . GLU B 1 27 ? 3.189 -12.375 -16.531 1 64.81 27 GLU B CA 1
ATOM 853 C C . GLU B 1 27 ? 3.656 -11.688 -17.812 1 64.81 27 GLU B C 1
ATOM 855 O O . GLU B 1 27 ? 3.143 -10.633 -18.172 1 64.81 27 GLU B O 1
ATOM 860 N N . ALA B 1 28 ? 4.828 -11.273 -17.797 1 55.97 28 ALA B N 1
ATOM 861 C CA . ALA B 1 28 ? 5.129 -10.867 -19.172 1 55.97 28 ALA B CA 1
ATOM 862 C C . ALA B 1 28 ? 4.543 -11.852 -20.172 1 55.97 28 ALA B C 1
ATOM 864 O O . ALA B 1 28 ? 3.879 -12.82 -19.797 1 55.97 28 ALA B O 1
ATOM 865 N N . GLU B 1 29 ? 5.609 -12.203 -21.344 1 48.5 29 GLU B N 1
ATOM 866 C CA . GLU B 1 29 ? 5.336 -12.883 -22.609 1 48.5 29 GLU B CA 1
ATOM 867 C C . GLU B 1 29 ? 4.949 -14.336 -22.375 1 48.5 29 GLU B C 1
ATOM 869 O O . GLU B 1 29 ? 5.742 -15.125 -21.844 1 48.5 29 GLU B O 1
ATOM 874 N N . GLU B 1 30 ? 3.697 -14.602 -22.094 1 51.5 30 GLU B N 1
ATOM 875 C CA . GLU B 1 30 ? 3.014 -15.891 -22.141 1 51.5 30 GLU B CA 1
ATOM 876 C C . GLU B 1 30 ? 3.877 -16.953 -22.812 1 51.5 30 GLU B C 1
ATOM 878 O O . GLU B 1 30 ? 3.885 -18.109 -22.406 1 51.5 30 GLU B O 1
ATOM 883 N N . GLU B 1 31 ? 4.512 -16.453 -23.719 1 54.78 31 GLU B N 1
ATOM 884 C CA . GLU B 1 31 ? 5.117 -17.469 -24.578 1 54.78 31 GLU B CA 1
ATOM 885 C C . GLU B 1 31 ? 6.219 -18.234 -23.844 1 54.78 31 GLU B C 1
ATOM 887 O O . GLU B 1 31 ? 6.348 -19.453 -24 1 54.78 31 GLU B O 1
ATOM 892 N N . VAL B 1 32 ? 6.973 -17.547 -23.188 1 52.88 32 VAL B N 1
ATOM 893 C CA . VAL B 1 32 ? 8.125 -18.25 -22.625 1 52.88 32 VAL B CA 1
ATOM 894 C C . VAL B 1 32 ? 7.668 -19.141 -21.469 1 52.88 32 VAL B C 1
ATOM 896 O O . VAL B 1 32 ? 8.156 -20.266 -21.328 1 52.88 32 VAL B O 1
ATOM 899 N N . TRP B 1 33 ? 6.703 -18.703 -20.719 1 57.28 33 TRP B N 1
ATOM 900 C CA . TRP B 1 33 ? 6.219 -19.453 -19.562 1 57.28 33 TRP B CA 1
ATOM 901 C C . TRP B 1 33 ? 5.391 -20.656 -20 1 57.28 33 TRP B C 1
ATOM 903 O O . TRP B 1 33 ? 5.324 -21.656 -19.297 1 57.28 33 TRP B O 1
ATOM 913 N N . ASP B 1 34 ? 4.93 -20.484 -21.172 1 57.94 34 ASP B N 1
ATOM 914 C CA . ASP B 1 34 ? 4.148 -21.578 -21.734 1 57.94 34 ASP B CA 1
ATOM 915 C C . ASP B 1 34 ? 4.922 -22.891 -21.688 1 57.94 34 ASP B C 1
ATOM 917 O O . ASP B 1 34 ? 4.355 -23.938 -21.375 1 57.94 34 ASP B O 1
ATOM 921 N N . LYS B 1 35 ? 6.117 -22.844 -22.141 1 59.03 35 LYS B N 1
ATOM 922 C CA . LYS B 1 35 ? 6.871 -24.094 -22.141 1 59.03 35 LYS B CA 1
ATOM 923 C C . LYS B 1 35 ? 7.113 -24.609 -20.719 1 59.03 35 LYS B C 1
ATOM 925 O O . LYS B 1 35 ? 7.055 -25.812 -20.469 1 59.03 35 LYS B O 1
ATOM 930 N N . LEU B 1 36 ? 7.387 -23.672 -19.859 1 59.12 36 LEU B N 1
ATOM 931 C CA . LEU B 1 36 ? 7.656 -24.047 -18.469 1 59.12 36 LEU B CA 1
ATOM 932 C C . LEU B 1 36 ? 6.398 -24.578 -17.797 1 59.12 36 LEU B C 1
ATOM 934 O O . LEU B 1 36 ? 6.48 -25.422 -16.891 1 59.12 36 LEU B O 1
ATOM 938 N N . TRP B 1 37 ? 5.254 -24.094 -18.453 1 60.88 37 TRP B N 1
ATOM 939 C CA . TRP B 1 37 ? 3.971 -24.359 -17.812 1 60.88 37 TRP B CA 1
ATOM 940 C C . TRP B 1 37 ? 3.443 -25.734 -18.219 1 60.88 37 TRP B C 1
ATOM 942 O O . TRP B 1 37 ? 2.492 -26.234 -17.609 1 60.88 37 TRP B O 1
ATOM 952 N N . GLU B 1 38 ? 4.059 -26.234 -19.281 1 67.31 38 GLU B N 1
ATOM 953 C CA . GLU B 1 38 ? 3.555 -27.547 -19.688 1 67.31 38 GLU B CA 1
ATOM 954 C C . GLU B 1 38 ? 3.848 -28.609 -18.625 1 67.31 38 GLU B C 1
ATOM 956 O O . GLU B 1 38 ? 3.068 -29.547 -18.453 1 67.31 38 GLU B O 1
ATOM 961 N N . ASP B 1 39 ? 4.871 -28.312 -17.875 1 77.31 39 ASP B N 1
ATOM 962 C CA . ASP B 1 39 ? 5.184 -29.234 -16.781 1 77.31 39 ASP B CA 1
ATOM 963 C C . ASP B 1 39 ? 4.832 -28.609 -15.43 1 77.31 39 ASP B C 1
ATOM 965 O O . ASP B 1 39 ? 5.547 -27.734 -14.93 1 77.31 39 ASP B O 1
ATOM 969 N N . GLU B 1 40 ? 3.707 -29.047 -14.852 1 79.56 40 GLU B N 1
ATOM 970 C CA . GLU B 1 40 ? 3.191 -28.484 -13.602 1 79.56 40 GLU B CA 1
ATOM 971 C C . GLU B 1 40 ? 4.242 -28.547 -12.5 1 79.56 40 GLU B C 1
ATOM 973 O O . GLU B 1 40 ? 4.363 -27.625 -11.695 1 79.56 40 GLU B O 1
ATOM 978 N N . GLU B 1 41 ? 4.887 -29.703 -12.461 1 80.62 41 GLU B N 1
ATOM 979 C CA . GLU B 1 41 ? 5.91 -29.859 -11.438 1 80.62 41 GLU B CA 1
ATOM 980 C C . GLU B 1 41 ? 7.008 -28.812 -11.578 1 80.62 41 GLU B C 1
ATOM 982 O O . GLU B 1 41 ? 7.465 -28.25 -10.586 1 80.62 41 GLU B O 1
ATOM 987 N N . ARG B 1 42 ? 7.453 -28.703 -12.789 1 78.75 42 ARG B N 1
ATOM 988 C CA . ARG B 1 42 ? 8.492 -27.703 -13.055 1 78.75 42 ARG B CA 1
ATOM 989 C C . ARG B 1 42 ? 7.98 -26.297 -12.758 1 78.75 42 ARG B C 1
ATOM 991 O O . ARG B 1 42 ? 8.711 -25.469 -12.211 1 78.75 42 ARG B O 1
ATOM 998 N N . ARG B 1 43 ? 6.75 -26.109 -13.094 1 80.44 43 ARG B N 1
ATOM 999 C CA . ARG B 1 43 ? 6.129 -24.812 -12.836 1 80.44 43 ARG B CA 1
ATOM 1000 C C . ARG B 1 43 ? 6.113 -24.5 -11.344 1 80.44 43 ARG B C 1
ATOM 1002 O O . ARG B 1 43 ? 6.508 -23.406 -10.922 1 80.44 43 ARG B O 1
ATOM 1009 N N . GLN B 1 44 ? 5.668 -25.406 -10.617 1 82.62 44 GLN B N 1
ATOM 1010 C CA . GLN B 1 44 ? 5.578 -25.203 -9.18 1 82.62 44 GLN B CA 1
ATOM 1011 C C . GLN B 1 44 ? 6.961 -24.969 -8.57 1 82.62 44 GLN B C 1
ATOM 1013 O O . GLN B 1 44 ? 7.113 -24.156 -7.664 1 82.62 44 GLN B O 1
ATOM 1018 N N . ALA B 1 45 ? 7.867 -25.75 -9.094 1 83.25 45 ALA B N 1
ATOM 1019 C CA . ALA B 1 45 ? 9.227 -25.625 -8.578 1 83.25 45 ALA B CA 1
ATOM 1020 C C . ALA B 1 45 ? 9.797 -24.234 -8.867 1 83.25 45 ALA B C 1
ATOM 1022 O O . ALA B 1 45 ? 10.422 -23.625 -8.008 1 83.25 45 ALA B O 1
ATOM 1023 N N . VAL B 1 46 ? 9.594 -23.797 -10.031 1 80.88 46 VAL B N 1
ATOM 1024 C CA . VAL B 1 46 ? 10.109 -22.484 -10.445 1 80.88 46 VAL B CA 1
ATOM 1025 C C . VAL B 1 46 ? 9.422 -21.391 -9.641 1 80.88 46 VAL B C 1
ATOM 1027 O O . VAL B 1 46 ? 10.086 -20.484 -9.117 1 80.88 46 VAL B O 1
ATOM 1030 N N . MET B 1 47 ? 8.148 -21.469 -9.531 1 82.56 47 MET B N 1
ATOM 1031 C CA . MET B 1 47 ? 7.395 -20.469 -8.789 1 82.56 47 MET B CA 1
ATOM 1032 C C . MET B 1 47 ? 7.816 -20.453 -7.324 1 82.56 47 MET B C 1
ATOM 1034 O O . MET B 1 47 ? 7.953 -19.375 -6.73 1 82.56 47 MET B O 1
ATOM 1038 N N . SER B 1 48 ? 7.98 -21.625 -6.828 1 85.19 48 SER B N 1
ATOM 1039 C CA . SER B 1 48 ? 8.422 -21.719 -5.441 1 85.19 48 SER B CA 1
ATOM 1040 C C . SER B 1 48 ? 9.797 -21.094 -5.254 1 85.19 48 SER B C 1
ATOM 1042 O O . SER B 1 48 ? 10.047 -20.422 -4.238 1 85.19 48 SER B O 1
ATOM 1044 N N . SER B 1 49 ? 10.57 -21.359 -6.172 1 85.06 49 SER B N 1
ATOM 1045 C CA . SER B 1 49 ? 11.906 -20.781 -6.082 1 85.06 49 SER B CA 1
ATOM 1046 C C . SER B 1 49 ? 11.859 -19.266 -6.168 1 85.06 49 SER B C 1
ATOM 1048 O O . SER B 1 49 ? 12.727 -18.578 -5.625 1 85.06 49 SER B O 1
ATOM 1050 N N . MET B 1 50 ? 10.938 -18.734 -6.852 1 83.19 50 MET B N 1
ATOM 1051 C CA . MET B 1 50 ? 10.789 -17.297 -7 1 83.19 50 MET B CA 1
ATOM 1052 C C . MET B 1 50 ? 10.047 -16.688 -5.809 1 83.19 50 MET B C 1
ATOM 1054 O O . MET B 1 50 ? 10.055 -15.477 -5.617 1 83.19 50 MET B O 1
ATOM 1058 N N . GLY B 1 51 ? 9.461 -17.484 -5.004 1 84.69 51 GLY B N 1
ATOM 1059 C CA . GLY B 1 51 ? 8.727 -17 -3.842 1 84.69 51 GLY B CA 1
ATOM 1060 C C . GLY B 1 51 ? 7.348 -16.469 -4.184 1 84.69 51 GLY B C 1
ATOM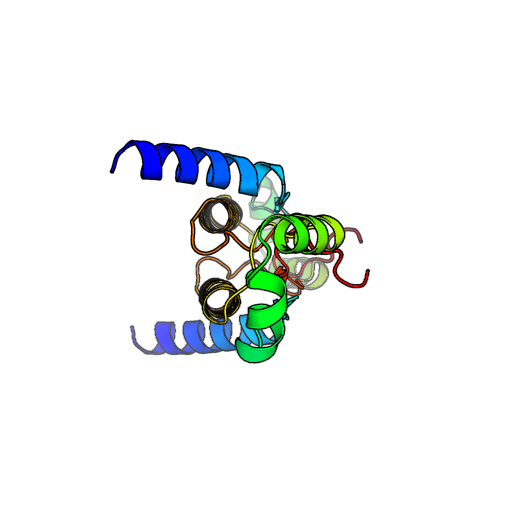 1061 O O . GLY B 1 51 ? 6.82 -15.602 -3.494 1 84.69 51 GLY B O 1
ATOM 1062 N N . ILE B 1 52 ? 6.902 -16.938 -5.398 1 83.94 52 ILE B N 1
ATOM 1063 C CA . ILE B 1 52 ? 5.586 -16.453 -5.785 1 83.94 52 ILE B CA 1
ATOM 1064 C C . ILE B 1 52 ? 4.633 -17.625 -5.973 1 83.94 52 ILE B C 1
ATOM 1066 O O . ILE B 1 52 ? 5.07 -18.75 -6.262 1 83.94 52 ILE B O 1
ATOM 1070 N N . ASP B 1 53 ? 3.316 -17.312 -5.73 1 82.94 53 ASP B N 1
ATOM 1071 C CA . ASP B 1 53 ? 2.312 -18.359 -5.887 1 82.94 53 ASP B CA 1
ATOM 1072 C C . ASP B 1 53 ? 1.613 -18.25 -7.238 1 82.94 53 ASP B C 1
ATOM 1074 O O . ASP B 1 53 ? 0.941 -19.188 -7.672 1 82.94 53 ASP B O 1
ATOM 1078 N N . ARG B 1 54 ? 1.756 -17.234 -7.836 1 83.12 54 ARG B N 1
ATOM 1079 C CA . ARG B 1 54 ? 1.205 -16.984 -9.164 1 83.12 54 ARG B CA 1
ATOM 1080 C C . ARG B 1 54 ? 1.988 -15.898 -9.891 1 83.12 54 ARG B C 1
ATOM 1082 O O . ARG B 1 54 ? 2.701 -15.117 -9.258 1 83.12 54 ARG B O 1
ATOM 1089 N N . LEU B 1 55 ? 1.832 -16.016 -11.18 1 81.44 55 LEU B N 1
ATOM 1090 C CA . LEU B 1 55 ? 2.387 -14.898 -11.93 1 81.44 55 LEU B CA 1
ATOM 1091 C C . LEU B 1 55 ? 1.529 -13.648 -11.758 1 81.44 55 LEU B C 1
ATOM 1093 O O . LEU B 1 55 ? 0.301 -13.734 -11.703 1 81.44 55 LEU B O 1
ATOM 1097 N N . GLY B 1 56 ? 2.197 -12.555 -11.602 1 83.94 56 GLY B N 1
ATOM 1098 C CA . GLY B 1 56 ? 1.482 -11.289 -11.523 1 83.94 56 GLY B CA 1
ATOM 1099 C C . GLY B 1 56 ? 0.891 -10.859 -12.852 1 83.94 56 GLY B C 1
ATOM 1100 O O . GLY B 1 56 ? 1.301 -11.344 -13.906 1 83.94 56 GLY B O 1
ATOM 1101 N N . THR B 1 57 ? -0.102 -10.031 -12.805 1 87.25 57 THR B N 1
ATOM 1102 C CA . THR B 1 57 ? -0.727 -9.445 -13.984 1 87.25 57 THR B CA 1
ATOM 1103 C C . THR B 1 57 ? -0.64 -7.922 -13.938 1 87.25 57 THR B C 1
ATOM 1105 O O . THR B 1 57 ? -0.383 -7.34 -12.883 1 87.25 57 THR B O 1
ATOM 1108 N N . PRO B 1 58 ? -0.8 -7.301 -15.125 1 87.69 58 PRO B N 1
ATOM 1109 C CA . PRO B 1 58 ? -0.843 -5.836 -15.109 1 87.69 58 PRO B CA 1
ATOM 1110 C C . PRO B 1 58 ? -1.935 -5.289 -14.195 1 87.69 58 PRO B C 1
ATOM 1112 O O . PRO B 1 58 ? -1.775 -4.211 -13.617 1 87.69 58 PRO B O 1
ATOM 1115 N N . SER B 1 59 ? -2.998 -5.988 -14.07 1 91.12 59 SER B N 1
ATOM 1116 C CA . SER B 1 59 ? -4.094 -5.574 -13.195 1 91.12 59 SER B CA 1
ATOM 1117 C C . SER B 1 59 ? -3.656 -5.551 -11.734 1 91.12 59 SER B C 1
ATOM 1119 O O . SER B 1 59 ? -4.141 -4.73 -10.945 1 91.12 59 SER B O 1
ATOM 1121 N N . ASP B 1 60 ? -2.748 -6.391 -11.367 1 89.94 60 ASP B N 1
ATOM 1122 C CA . ASP B 1 60 ? -2.229 -6.395 -10 1 89.94 60 ASP B CA 1
ATOM 1123 C C . ASP B 1 60 ? -1.557 -5.062 -9.672 1 89.94 60 ASP B C 1
ATOM 1125 O O . ASP B 1 60 ? -1.744 -4.523 -8.578 1 89.94 60 ASP B O 1
ATOM 1129 N N . VAL B 1 61 ? -0.839 -4.559 -10.609 1 89.69 61 VAL B N 1
ATOM 1130 C CA . VAL B 1 61 ? -0.148 -3.287 -10.414 1 89.69 61 VAL B CA 1
ATOM 1131 C C . VAL B 1 61 ? -1.147 -2.137 -10.508 1 89.69 61 VAL B C 1
ATOM 1133 O O . VAL B 1 61 ? -1.125 -1.222 -9.68 1 89.69 61 VAL B O 1
ATOM 1136 N N . ALA B 1 62 ? -1.998 -2.281 -11.477 1 92.12 62 ALA B N 1
ATOM 1137 C CA . ALA B 1 62 ? -2.959 -1.212 -11.727 1 92.12 62 ALA B CA 1
ATOM 1138 C C . ALA B 1 62 ? -3.855 -0.982 -10.516 1 92.12 62 ALA B C 1
ATOM 1140 O O . ALA B 1 62 ? -4.211 0.157 -10.203 1 92.12 62 ALA B O 1
ATOM 1141 N N . SER B 1 63 ? -4.277 -2 -9.82 1 93.88 63 SER B N 1
ATOM 1142 C CA . SER B 1 63 ? -5.148 -1.869 -8.656 1 93.88 63 SER B CA 1
ATOM 1143 C C . SER B 1 63 ? -4.453 -1.109 -7.531 1 93.88 63 SER B C 1
ATOM 1145 O O . SER B 1 63 ? -5.082 -0.305 -6.84 1 93.88 63 SER B O 1
ATOM 1147 N N . VAL B 1 64 ? -3.186 -1.33 -7.34 1 92.12 64 VAL B N 1
ATOM 1148 C CA . VAL B 1 64 ? -2.424 -0.642 -6.305 1 92.12 64 VAL B CA 1
ATOM 1149 C C . VAL B 1 64 ? -2.287 0.837 -6.66 1 92.12 64 VAL B C 1
ATOM 1151 O O . VAL B 1 64 ? -2.492 1.708 -5.812 1 92.12 64 VAL B O 1
ATOM 1154 N N . VAL B 1 65 ? -1.983 1.065 -7.926 1 91.12 65 VAL B N 1
ATOM 1155 C CA . VAL B 1 65 ? -1.854 2.443 -8.391 1 91.12 65 VAL B CA 1
ATOM 1156 C C . VAL B 1 65 ? -3.18 3.18 -8.203 1 91.12 65 VAL B C 1
ATOM 1158 O O . VAL B 1 65 ? -3.203 4.312 -7.719 1 91.12 65 VAL B O 1
ATOM 1161 N N . THR B 1 66 ? -4.254 2.514 -8.586 1 93.06 66 THR B N 1
ATOM 1162 C CA . THR B 1 66 ? -5.582 3.096 -8.445 1 93.06 66 THR B CA 1
ATOM 1163 C C . THR B 1 66 ? -5.875 3.432 -6.984 1 93.06 66 THR B C 1
ATOM 1165 O O . THR B 1 66 ? -6.391 4.508 -6.68 1 93.06 66 THR B O 1
ATOM 1168 N N . PHE B 1 67 ? -5.566 2.568 -6.105 1 92.5 67 PHE B N 1
ATOM 1169 C CA . PHE B 1 67 ? -5.773 2.803 -4.68 1 92.5 67 PHE B CA 1
ATOM 1170 C C . PHE B 1 67 ? -4.961 4.004 -4.207 1 92.5 67 PHE B C 1
ATOM 1172 O O . PHE B 1 67 ? -5.484 4.887 -3.527 1 92.5 67 PHE B O 1
ATOM 1179 N N . LEU B 1 68 ? -3.65 4.066 -4.594 1 92 68 LEU B N 1
ATOM 1180 C CA . LEU B 1 68 ? -2.762 5.133 -4.148 1 92 68 LEU B CA 1
ATOM 1181 C C . LEU B 1 68 ? -3.24 6.488 -4.66 1 92 68 LEU B C 1
ATOM 1183 O O . LEU B 1 68 ? -2.973 7.52 -4.043 1 92 68 LEU B O 1
ATOM 1187 N N . CYS B 1 69 ? -3.975 6.477 -5.781 1 89.88 69 CYS B N 1
ATOM 1188 C CA . CYS B 1 69 ? -4.48 7.715 -6.359 1 89.88 69 CYS B CA 1
ATOM 1189 C C . CYS B 1 69 ? -5.848 8.07 -5.785 1 89.88 69 CYS B C 1
ATOM 1191 O O . CYS B 1 69 ? -6.438 9.086 -6.16 1 89.88 69 CYS B O 1
ATOM 1193 N N . SER B 1 70 ? -6.375 7.375 -4.906 1 90.5 70 SER B N 1
ATOM 1194 C CA . SER B 1 70 ? -7.68 7.609 -4.301 1 90.5 70 SER B CA 1
ATOM 1195 C C . SER B 1 70 ? -7.547 8.367 -2.982 1 90.5 70 SER B C 1
ATOM 1197 O O . SER B 1 70 ? -6.484 8.352 -2.355 1 90.5 70 SER B O 1
ATOM 1199 N N . PRO B 1 71 ? -8.664 9.016 -2.535 1 90.19 71 PRO B N 1
ATOM 1200 C CA . PRO B 1 71 ? -8.641 9.695 -1.236 1 90.19 71 PRO B CA 1
ATOM 1201 C C . PRO B 1 71 ? -8.383 8.734 -0.077 1 90.19 71 PRO B C 1
ATOM 1203 O O . PRO B 1 71 ? -7.926 9.156 0.987 1 90.19 71 PRO B O 1
ATOM 1206 N N . ALA B 1 72 ? -8.664 7.449 -0.29 1 91.88 72 ALA B N 1
ATOM 1207 C CA . ALA B 1 72 ? -8.484 6.438 0.749 1 91.88 72 ALA B CA 1
ATOM 1208 C C . ALA B 1 72 ? -7.012 6.277 1.114 1 91.88 72 ALA B C 1
ATOM 1210 O O . ALA B 1 72 ? -6.688 5.773 2.191 1 91.88 72 ALA B O 1
ATOM 1211 N N . ALA B 1 73 ? -6.137 6.719 0.205 1 93.19 73 ALA B N 1
ATOM 1212 C CA . ALA B 1 73 ? -4.703 6.578 0.449 1 93.19 73 ALA B CA 1
ATOM 1213 C C . ALA B 1 73 ? -4.047 7.938 0.657 1 93.19 73 ALA B C 1
ATOM 1215 O O . ALA B 1 73 ? -2.832 8.078 0.501 1 93.19 73 ALA B O 1
ATOM 1216 N N . SER B 1 74 ? -4.773 8.977 0.996 1 89.25 74 SER B N 1
ATOM 1217 C CA . SER B 1 74 ? -4.289 10.352 1.037 1 89.25 74 SER B CA 1
ATOM 1218 C C . SER B 1 74 ? -3.207 10.523 2.098 1 89.25 74 SER B C 1
ATOM 1220 O O . SER B 1 74 ? -2.385 11.438 2.01 1 89.25 74 SER B O 1
ATOM 1222 N N . TYR B 1 75 ? -3.168 9.664 3.102 1 89.19 75 TYR B N 1
ATOM 1223 C CA . TYR B 1 75 ? -2.184 9.828 4.164 1 89.19 75 TYR B CA 1
ATOM 1224 C C . TYR B 1 75 ? -1.001 8.883 3.961 1 89.19 75 TYR B C 1
ATOM 1226 O O . TYR B 1 75 ? -0.13 8.773 4.828 1 89.19 75 TYR B O 1
ATOM 1234 N N . VAL B 1 76 ? -1.07 8.094 2.9 1 90.81 76 VAL B N 1
ATOM 1235 C CA . VAL B 1 76 ? 0.109 7.363 2.445 1 90.81 76 VAL B CA 1
ATOM 1236 C C . VAL B 1 76 ? 0.969 8.273 1.567 1 90.81 76 VAL B C 1
ATOM 1238 O O . VAL B 1 76 ? 0.621 8.539 0.416 1 90.81 76 VAL B O 1
ATOM 1241 N N . VAL B 1 77 ? 2.062 8.742 2.137 1 88 77 VAL B N 1
ATOM 1242 C CA . VAL B 1 77 ? 2.887 9.703 1.413 1 88 77 VAL B CA 1
ATOM 1243 C C . VAL B 1 77 ? 4.355 9.289 1.494 1 88 77 VAL B C 1
ATOM 1245 O O . VAL B 1 77 ? 4.887 9.07 2.586 1 88 77 VAL B O 1
ATOM 1248 N N . GLY B 1 78 ? 4.938 9.148 0.297 1 85.94 78 GLY B N 1
ATOM 1249 C CA . GLY B 1 78 ? 6.363 8.867 0.243 1 85.94 78 GLY B CA 1
ATOM 1250 C C . GLY B 1 78 ? 6.699 7.41 0.485 1 85.94 78 GLY B C 1
ATOM 1251 O O . GLY B 1 78 ? 7.738 7.094 1.062 1 85.94 78 GLY B O 1
ATOM 1252 N N . GLU B 1 79 ? 5.809 6.555 0.176 1 84.44 79 GLU B N 1
ATOM 1253 C CA . GLU B 1 79 ? 6.008 5.125 0.383 1 84.44 79 GLU B CA 1
ATOM 1254 C C . GLU B 1 79 ? 6.184 4.395 -0.944 1 84.44 79 GLU B C 1
ATOM 1256 O O . GLU B 1 79 ? 5.5 4.695 -1.923 1 84.44 79 GLU B O 1
ATOM 1261 N N . THR B 1 80 ? 7.191 3.467 -0.965 1 85 80 THR B N 1
ATOM 1262 C CA . THR B 1 80 ? 7.305 2.559 -2.102 1 85 80 THR B CA 1
ATOM 1263 C C . THR B 1 80 ? 6.527 1.271 -1.846 1 85 80 THR B C 1
ATOM 1265 O O . THR B 1 80 ? 6.734 0.607 -0.828 1 85 80 THR B O 1
ATOM 1268 N N . VAL B 1 81 ? 5.598 1.015 -2.727 1 88.81 81 VAL B N 1
ATOM 1269 C CA . VAL B 1 81 ? 4.816 -0.212 -2.596 1 88.81 81 VAL B CA 1
ATOM 1270 C C . VAL B 1 81 ? 5.277 -1.23 -3.637 1 88.81 81 VAL B C 1
ATOM 1272 O O . VAL B 1 81 ? 5.211 -0.968 -4.84 1 88.81 81 VAL B O 1
ATOM 1275 N N . VAL B 1 82 ? 5.742 -2.369 -3.191 1 87.69 82 VAL B N 1
ATOM 1276 C CA . VAL B 1 82 ? 6.207 -3.436 -4.074 1 87.69 82 VAL B CA 1
ATOM 1277 C C . VAL B 1 82 ? 5.066 -4.414 -4.344 1 87.69 82 VAL B C 1
ATOM 1279 O O . VAL B 1 82 ? 4.438 -4.918 -3.412 1 87.69 82 VAL 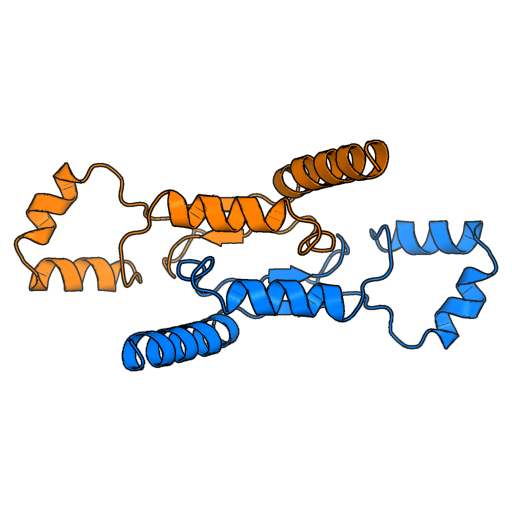B O 1
ATOM 1282 N N . VAL B 1 83 ? 4.785 -4.598 -5.609 1 89.94 83 VAL B N 1
ATOM 1283 C CA . VAL B 1 83 ? 3.787 -5.547 -6.082 1 89.94 83 VAL B CA 1
ATOM 1284 C C . VAL B 1 83 ? 4.477 -6.711 -6.793 1 89.94 83 VAL B C 1
ATOM 1286 O O . VAL B 1 83 ? 4.648 -6.688 -8.016 1 89.94 83 VAL B O 1
ATOM 1289 N N . ALA B 1 84 ? 4.879 -7.73 -5.926 1 87.75 84 ALA B N 1
ATOM 1290 C CA . ALA B 1 84 ? 5.734 -8.781 -6.469 1 87.75 84 ALA B CA 1
ATOM 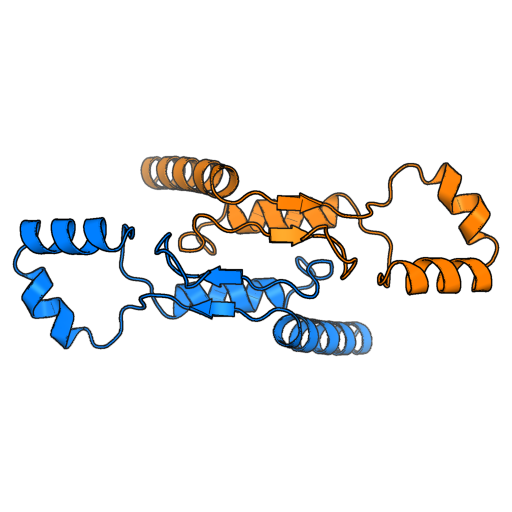1291 C C . ALA B 1 84 ? 5.305 -10.156 -5.961 1 87.75 84 ALA B C 1
ATOM 1293 O O . ALA B 1 84 ? 6.062 -11.125 -6.051 1 87.75 84 ALA B O 1
ATOM 1294 N N . GLY B 1 85 ? 4.223 -10.234 -5.398 1 87.62 85 GLY B N 1
ATOM 1295 C CA . GLY B 1 85 ? 3.68 -11.516 -4.984 1 87.62 85 GLY B CA 1
ATOM 1296 C C . GLY B 1 85 ? 4.508 -12.195 -3.906 1 87.62 85 GLY B C 1
ATOM 1297 O O . GLY B 1 85 ? 4.406 -13.406 -3.713 1 87.62 85 GLY B O 1
ATOM 1298 N N . GLY B 1 86 ? 5.355 -11.477 -3.291 1 85.81 86 GLY B N 1
ATOM 1299 C CA . GLY B 1 86 ? 6.199 -12.055 -2.26 1 85.81 86 GLY B CA 1
ATOM 1300 C C . GLY B 1 86 ? 7.637 -12.25 -2.705 1 85.81 86 GLY B C 1
ATOM 1301 O O . GLY B 1 86 ? 8.5 -12.602 -1.897 1 85.81 86 GLY B O 1
ATOM 1302 N N . ALA B 1 87 ? 7.766 -12.164 -4.039 1 81.19 87 ALA B N 1
ATOM 1303 C CA . ALA B 1 87 ? 9.133 -12.289 -4.531 1 81.19 87 ALA B CA 1
ATOM 1304 C C . ALA B 1 87 ? 10.039 -11.219 -3.922 1 81.19 87 ALA B C 1
ATOM 1306 O O . ALA B 1 87 ? 9.594 -10.102 -3.658 1 81.19 87 ALA B O 1
ATOM 1307 N N . PRO B 1 88 ? 11.227 -11.711 -3.406 1 67.69 88 PR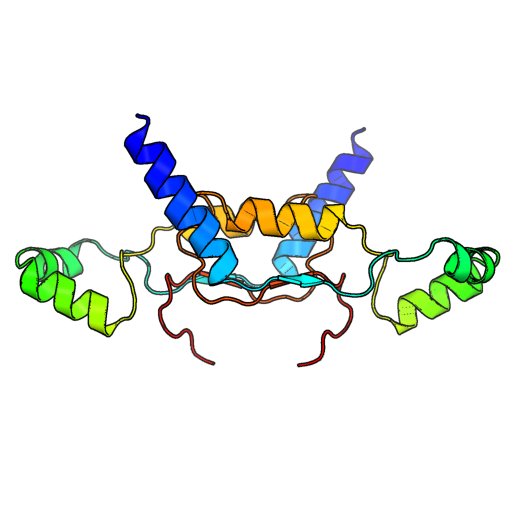O B N 1
ATOM 1308 C CA . PRO B 1 88 ? 12.148 -10.711 -2.861 1 67.69 88 PRO B CA 1
ATOM 1309 C C . PRO B 1 88 ? 12.398 -9.547 -3.826 1 67.69 88 PRO B C 1
ATOM 1311 O O . PRO B 1 88 ? 12.609 -9.773 -5.02 1 67.69 88 PRO B O 1
ATOM 1314 N N . SER B 1 89 ? 11.641 -8.617 -3.705 1 58.06 89 SER B N 1
ATOM 1315 C CA . SER B 1 89 ? 12.047 -7.441 -4.465 1 58.06 89 SER B CA 1
ATOM 1316 C C . SER B 1 89 ? 13.305 -6.812 -3.873 1 58.06 89 SER B C 1
ATOM 1318 O O . SER B 1 89 ? 13.578 -6.965 -2.68 1 58.06 89 SER B O 1
ATOM 1320 N N . ARG B 1 90 ? 14.461 -6.418 -4.676 1 46.22 90 ARG B N 1
ATOM 1321 C CA . ARG B 1 90 ? 15.797 -5.953 -4.312 1 46.22 90 ARG B CA 1
ATOM 1322 C C . ARG B 1 90 ? 15.727 -4.91 -3.199 1 46.22 90 ARG B C 1
ATOM 1324 O O . ARG B 1 90 ? 15.203 -3.812 -3.4 1 46.22 90 ARG B O 1
ATOM 1331 N N . LEU B 1 91 ? 15.148 -5.133 -1.937 1 35.81 91 LEU B N 1
ATOM 1332 C CA . LEU B 1 91 ? 16.062 -4.422 -1.048 1 35.81 91 LEU B CA 1
ATOM 1333 C C . LEU B 1 91 ? 17.516 -4.812 -1.336 1 35.81 91 LEU B C 1
ATOM 1335 O O . LEU B 1 91 ? 17.797 -5.957 -1.689 1 35.81 91 LEU B O 1
#

Nearest PDB structures (foldseek):
  3o4r-assembly1_D  TM=6.058E-01  e=8.410E-06  Homo sapiens
  2zat-assembly1_A  TM=6.300E-01  e=2.706E-05  Sus scrofa
  3ay6-assembly1_C  TM=6.399E-01  e=2.238E-03  Priestia megaterium
  4z9y-assembly1_D  TM=5.911E-01  e=2.238E-03  Pectobacterium carotovorum subsp. carotovorum
  1vl8-assembly1_B  TM=5.940E-01  e=9.965E-03  Thermotoga maritima MSB8

Organism: Anas platyrhynchos platyrhynchos (NCBI:txid8840)

Foldseek 3Di:
DVVVVVVLQCLLVVLCVQADEAEAQAPDPCVVCVVCVVDVVSVVVVCVVQQAPDHHHPVLRVVVSVCSSHPVNSVVGNHYHYRHRRGPDDD/DVVVVVVLQVLLVVLCVLADEAEAQAPDPCPVVVVCVVDVVSVVVVCVVQQAPDHHYPVLRVVVSVCSSHPVNSVVGNHYHYRHRRGPDPD

Secondary structure (DSSP, 8-state):
-HHHHHHHHHHHHHHHHHS-EEE-SB---HHHHHHHHHSHHHHHHHHHHHT-SS-B-HHHHHHHHHHHTSGGGTT--S--EEESTT-----/-HHHHHHHHHHHHHHHHHS-EEE-SB---HHHHHHHHHSHHHHHHHHHHHT-SS-B-HHHHHHHHHHHTSGGGTT--S--EEESTT-----

pLDDT: mean 73.51, std 18.28, range [27.58, 93.94]